Protein AF-A0A9D1M469-F1 (afdb_monomer_lite)

Foldseek 3Di:
DDDDAAEAEDEDEQVVVVCVVVVVDQKDKAAPDPVVVCDQVPDDGQKYKYFHDDDDDTDIWMFGFPDWDWDQDDDPVPDRIIIMTGTHDIDD

Secondary structure (DSSP, 8-state):
--PPPPEEEEEE-HHHHHHHHTTS--EEEEE--HHHHHHHHH---SEEEEEESSSSS--EEEEEEEEEEEE-S--TT--SSEEEEEEEEE--

Structure (mmCIF, N/CA/C/O backbone):
data_AF-A0A9D1M469-F1
#
_entry.id   AF-A0A9D1M469-F1
#
loop_
_atom_site.group_PDB
_atom_site.id
_atom_site.type_symbol
_atom_site.label_atom_id
_atom_site.label_alt_id
_atom_site.label_comp_id
_atom_site.label_asym_id
_atom_site.label_entity_id
_atom_site.label_seq_id
_atom_site.pdbx_PDB_ins_code
_atom_site.Cartn_x
_atom_site.Cartn_y
_atom_site.Cartn_z
_atom_site.occupancy
_atom_site.B_iso_or_equiv
_atom_site.auth_seq_id
_atom_site.auth_comp_id
_atom_site.auth_asym_id
_atom_site.auth_atom_id
_atom_site.pdbx_PDB_model_num
ATOM 1 N N . MET A 1 1 ? -23.051 4.175 17.206 1.00 50.22 1 MET A N 1
ATOM 2 C CA . MET A 1 1 ? -22.479 5.285 16.418 1.00 50.22 1 MET A CA 1
ATOM 3 C C . MET A 1 1 ? -21.704 4.630 15.300 1.00 50.22 1 MET A C 1
ATOM 5 O O . MET A 1 1 ? -20.893 3.765 15.599 1.00 50.22 1 MET A O 1
ATOM 9 N N . GLU A 1 2 ? -22.037 4.914 14.049 1.00 60.28 2 GLU A N 1
ATOM 10 C CA . GLU A 1 2 ? -21.354 4.302 12.909 1.00 60.28 2 GLU A CA 1
ATOM 11 C C . GLU A 1 2 ? -19.953 4.917 12.809 1.00 60.28 2 GLU A C 1
ATOM 13 O O . GLU A 1 2 ? -19.818 6.135 12.669 1.00 60.28 2 GLU A O 1
ATOM 18 N N . GLU A 1 3 ? -18.905 4.113 13.005 1.00 71.75 3 GLU A N 1
ATOM 19 C CA . GLU A 1 3 ? -17.540 4.618 12.886 1.00 71.75 3 GLU A CA 1
ATOM 20 C C . GLU A 1 3 ? -17.272 5.006 11.432 1.00 71.75 3 GLU A C 1
ATOM 22 O O . GLU A 1 3 ? -17.423 4.212 10.504 1.00 71.75 3 GLU A O 1
ATOM 27 N N . LYS A 1 4 ? -16.888 6.266 11.227 1.00 87.12 4 LYS A N 1
ATOM 28 C CA . LYS A 1 4 ? -16.576 6.787 9.900 1.00 87.12 4 LYS A CA 1
ATOM 29 C C . LYS A 1 4 ? -15.264 6.173 9.409 1.00 87.12 4 LYS A C 1
ATOM 31 O O . LYS A 1 4 ? -14.220 6.420 10.014 1.00 87.12 4 LYS A O 1
ATOM 36 N N . LEU A 1 5 ? -15.323 5.450 8.287 1.00 92.88 5 LEU A N 1
ATOM 37 C CA . LEU A 1 5 ? -14.152 4.846 7.642 1.00 92.88 5 LEU A CA 1
ATOM 38 C C . LEU A 1 5 ? -13.052 5.889 7.392 1.00 92.88 5 LEU A C 1
ATOM 40 O O . LEU A 1 5 ? -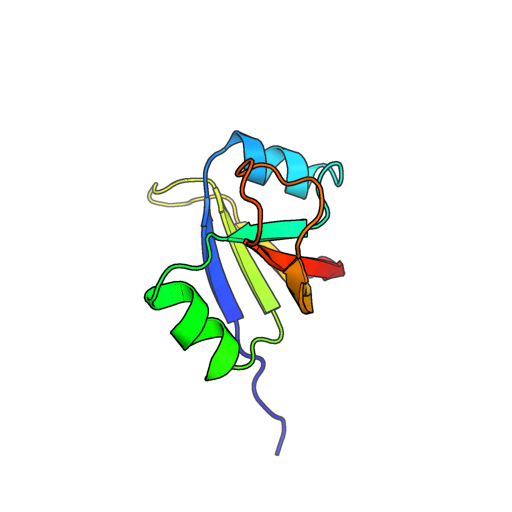13.304 6.967 6.838 1.00 92.88 5 LEU A O 1
ATOM 44 N N . LYS A 1 6 ? -11.818 5.560 7.779 1.00 96.06 6 LYS A N 1
ATOM 45 C CA . LYS A 1 6 ? -10.635 6.407 7.590 1.00 96.06 6 LYS A CA 1
ATOM 46 C C . LYS A 1 6 ? -9.910 6.033 6.305 1.00 96.06 6 LYS A C 1
ATOM 48 O O . LYS A 1 6 ? -9.493 4.891 6.120 1.00 96.06 6 LYS A O 1
ATOM 53 N N . ILE A 1 7 ? -9.716 7.032 5.443 1.00 97.31 7 ILE A N 1
ATOM 54 C CA . ILE A 1 7 ? -9.075 6.878 4.133 1.00 97.31 7 ILE A CA 1
ATOM 55 C C . ILE A 1 7 ? -7.630 7.378 4.194 1.00 97.31 7 ILE A C 1
ATOM 57 O O . ILE A 1 7 ? -7.376 8.529 4.552 1.00 97.31 7 ILE A O 1
ATOM 61 N N . LEU A 1 8 ? -6.688 6.525 3.801 1.00 97.69 8 LEU A N 1
ATOM 62 C CA . LEU A 1 8 ? -5.304 6.898 3.529 1.00 97.69 8 LEU A CA 1
ATOM 63 C C . LEU A 1 8 ? -5.174 7.348 2.070 1.00 97.69 8 LEU A C 1
ATOM 65 O O . LEU A 1 8 ? -5.495 6.591 1.160 1.00 97.69 8 LEU A O 1
ATOM 69 N N . HIS A 1 9 ? -4.685 8.563 1.829 1.00 96.69 9 HIS A N 1
ATOM 70 C CA . HIS A 1 9 ? -4.513 9.105 0.478 1.00 96.69 9 HIS A CA 1
ATOM 71 C C . HIS A 1 9 ? -3.055 9.001 0.032 1.00 96.69 9 HIS A C 1
ATOM 73 O O . HIS A 1 9 ? -2.185 9.615 0.647 1.00 96.69 9 HIS A O 1
ATOM 79 N N . LEU A 1 10 ? -2.796 8.256 -1.044 1.00 96.75 10 LEU A N 1
ATOM 80 C CA . LEU A 1 10 ? -1.451 7.984 -1.548 1.00 96.75 10 LEU A CA 1
ATOM 81 C C . LEU A 1 10 ? -1.320 8.364 -3.029 1.00 96.75 10 LEU A C 1
ATOM 83 O O . LEU A 1 10 ? -1.755 7.608 -3.902 1.00 96.75 10 LEU A O 1
ATOM 87 N N . PRO A 1 11 ? -0.691 9.507 -3.351 1.00 95.44 11 PRO A N 1
ATOM 88 C CA . PRO A 1 11 ? -0.194 9.727 -4.698 1.00 95.44 11 PRO A CA 1
ATOM 89 C C . PRO A 1 11 ? 0.984 8.788 -4.980 1.00 95.44 11 PRO A C 1
ATOM 91 O O . PRO A 1 11 ? 1.832 8.545 -4.113 1.00 95.44 11 PRO A O 1
ATOM 94 N N . MET A 1 12 ? 1.024 8.240 -6.192 1.00 94.19 12 MET A N 1
ATOM 95 C CA . MET A 1 12 ? 2.073 7.319 -6.627 1.00 94.19 12 MET A CA 1
ATOM 96 C C . MET A 1 12 ? 2.385 7.453 -8.117 1.00 94.19 12 MET A C 1
ATOM 98 O O . MET A 1 12 ? 1.638 8.067 -8.886 1.00 94.19 12 MET A O 1
ATOM 102 N N . MET A 1 13 ? 3.525 6.880 -8.503 1.00 93.19 13 MET A N 1
ATOM 103 C CA . MET A 1 13 ? 3.984 6.834 -9.887 1.00 93.19 13 MET A CA 1
ATOM 104 C C . MET A 1 13 ? 3.055 5.987 -10.759 1.00 93.19 13 MET A C 1
ATOM 106 O O . MET A 1 13 ? 2.409 5.050 -10.292 1.00 93.19 13 MET A O 1
ATOM 110 N N . TYR A 1 14 ? 3.033 6.330 -12.045 1.00 94.38 14 TYR A N 1
ATOM 111 C CA . TYR A 1 14 ? 2.150 5.756 -13.058 1.00 94.38 14 TYR A CA 1
ATOM 112 C C . TYR A 1 14 ? 2.304 4.238 -13.160 1.00 94.38 14 TYR A C 1
ATOM 114 O O . TYR A 1 14 ? 1.301 3.540 -13.155 1.00 94.38 14 TYR A O 1
ATOM 122 N N . GLU A 1 15 ? 3.538 3.727 -13.162 1.00 94.38 15 GLU A N 1
ATOM 123 C CA . GLU A 1 15 ? 3.805 2.288 -13.271 1.00 94.38 15 GLU A CA 1
ATOM 124 C C . GLU A 1 15 ? 3.145 1.479 -12.144 1.00 94.38 15 GLU A C 1
ATOM 126 O O . GLU A 1 15 ? 2.452 0.498 -12.403 1.00 94.38 15 GLU A O 1
ATOM 131 N N . TRP A 1 16 ? 3.316 1.905 -10.889 1.00 96.25 16 TRP A N 1
ATOM 132 C CA . TRP A 1 16 ? 2.734 1.212 -9.736 1.00 96.25 16 TRP A CA 1
ATOM 133 C C . TRP A 1 16 ? 1.218 1.321 -9.712 1.00 96.25 16 TRP A C 1
ATOM 135 O O . TRP A 1 16 ? 0.537 0.344 -9.406 1.00 96.25 16 TRP A O 1
ATOM 145 N N . PHE A 1 17 ? 0.694 2.491 -10.085 1.00 96.81 17 PHE A N 1
ATOM 146 C CA . PHE A 1 17 ? -0.739 2.685 -10.223 1.00 96.81 17 PHE A CA 1
ATOM 147 C C . PHE A 1 17 ? -1.313 1.716 -11.261 1.00 96.81 17 PHE A C 1
ATOM 149 O O . PHE A 1 17 ? -2.272 1.007 -10.980 1.00 96.81 17 PHE A O 1
ATOM 156 N N . ASP A 1 18 ? -0.708 1.649 -12.443 1.00 96.25 18 ASP A N 1
ATOM 157 C CA . ASP A 1 18 ? -1.217 0.846 -13.550 1.00 96.25 18 ASP A CA 1
ATOM 158 C C . ASP A 1 18 ? -1.114 -0.665 -13.229 1.00 96.25 18 ASP A C 1
ATOM 160 O O . ASP A 1 18 ? -2.052 -1.408 -13.517 1.00 96.25 18 ASP A O 1
ATOM 164 N N . LYS A 1 19 ? -0.064 -1.105 -12.514 1.00 97.56 19 LYS A N 1
ATOM 165 C CA . LYS A 1 19 ? 0.073 -2.484 -11.991 1.00 97.56 19 LYS A CA 1
ATOM 166 C C . LYS A 1 19 ? -0.960 -2.849 -10.920 1.00 97.56 19 LYS A C 1
ATOM 168 O O . LYS A 1 19 ? -1.426 -3.984 -10.872 1.00 97.56 19 LYS A O 1
ATOM 173 N N . ILE A 1 20 ? -1.323 -1.916 -10.037 1.00 97.38 20 ILE A N 1
ATOM 174 C CA . ILE A 1 20 ? -2.402 -2.146 -9.060 1.00 97.38 20 ILE A CA 1
ATOM 175 C C . ILE A 1 20 ? -3.756 -2.163 -9.773 1.00 97.38 20 ILE A C 1
ATOM 177 O O . ILE A 1 20 ? -4.603 -3.008 -9.490 1.00 97.38 20 ILE A O 1
ATOM 181 N N . ALA A 1 21 ? -3.957 -1.255 -10.728 1.00 96.19 21 ALA A N 1
ATOM 182 C CA . ALA A 1 21 ? -5.192 -1.156 -11.489 1.00 96.19 21 ALA A CA 1
ATOM 183 C C . ALA A 1 21 ? -5.464 -2.410 -12.335 1.00 96.19 21 ALA A C 1
ATOM 185 O O . ALA A 1 21 ? -6.628 -2.786 -12.468 1.00 96.19 21 ALA A O 1
ATOM 186 N N . SER A 1 22 ? -4.421 -3.057 -12.871 1.00 96.88 22 SER A N 1
ATOM 187 C CA . SER A 1 22 ? -4.520 -4.322 -13.615 1.00 96.88 22 SER A CA 1
ATOM 188 C C . SER 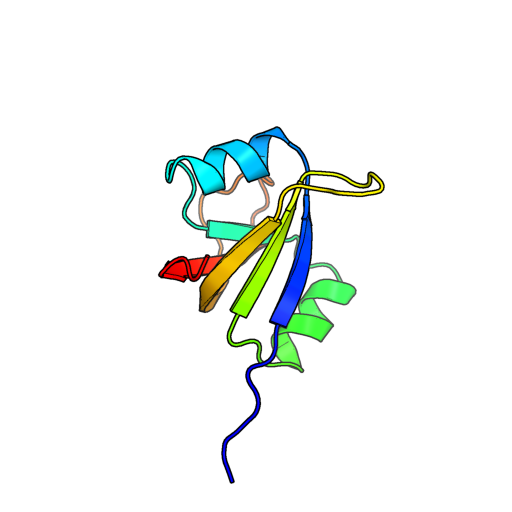A 1 22 ? -4.694 -5.557 -12.723 1.00 96.88 22 SER A C 1
ATOM 190 O O . SER A 1 22 ? -5.049 -6.621 -13.225 1.00 96.88 22 SER A O 1
ATOM 192 N N . GLY A 1 23 ? -4.440 -5.434 -11.417 1.00 96.56 23 GLY A N 1
ATOM 193 C CA . GLY A 1 23 ? -4.432 -6.552 -10.473 1.00 96.56 23 GLY A CA 1
ATOM 194 C C . GLY A 1 23 ? -3.119 -7.344 -10.432 1.00 96.56 23 GLY A C 1
ATOM 195 O O . GLY A 1 23 ? -3.016 -8.284 -9.650 1.00 96.56 23 GLY A O 1
ATOM 196 N N . GLU A 1 24 ? -2.102 -6.959 -11.211 1.00 97.44 24 GLU A N 1
ATOM 197 C CA . GLU A 1 24 ? -0.759 -7.562 -11.160 1.00 97.44 24 GLU A CA 1
ATOM 198 C C . GLU A 1 24 ? -0.088 -7.337 -9.795 1.00 97.44 24 GLU A C 1
ATOM 200 O O . GLU A 1 24 ? 0.652 -8.186 -9.299 1.00 97.44 24 GLU A O 1
ATOM 205 N N . LYS A 1 25 ? -0.371 -6.192 -9.160 1.00 97.25 25 LYS A N 1
ATOM 206 C CA . LYS A 1 25 ? 0.151 -5.821 -7.843 1.00 97.25 25 LYS A CA 1
ATOM 207 C C . LYS A 1 25 ? -0.980 -5.675 -6.832 1.00 97.25 25 LYS A C 1
ATOM 209 O O . LYS A 1 25 ? -1.823 -4.793 -6.945 1.00 97.25 25 LYS A O 1
ATOM 214 N N . THR A 1 26 ? -0.945 -6.493 -5.786 1.00 97.81 26 THR A N 1
ATOM 215 C CA . THR A 1 26 ? -1.970 -6.516 -4.725 1.00 97.81 26 THR A CA 1
ATOM 216 C C . THR A 1 26 ? -1.489 -5.956 -3.388 1.00 97.81 26 THR A C 1
ATOM 218 O O . THR A 1 26 ? -2.230 -6.009 -2.409 1.00 97.81 26 THR A O 1
ATOM 221 N N . THR A 1 27 ? -0.263 -5.434 -3.331 1.00 98.25 27 THR A N 1
ATOM 222 C CA . THR A 1 27 ? 0.354 -4.900 -2.109 1.00 98.25 27 THR A CA 1
ATOM 223 C C . THR A 1 27 ? 1.136 -3.639 -2.444 1.00 98.25 27 THR A C 1
ATOM 225 O O . THR A 1 27 ? 1.961 -3.655 -3.358 1.00 98.25 27 THR A O 1
ATOM 228 N N . GLU A 1 28 ? 0.911 -2.559 -1.700 1.00 98.06 28 GLU A N 1
ATOM 229 C CA . GLU A 1 28 ? 1.720 -1.335 -1.754 1.00 98.06 28 GLU A CA 1
ATOM 230 C C . GLU A 1 28 ? 2.784 -1.373 -0.655 1.00 98.06 28 GLU A C 1
ATOM 232 O O . GLU A 1 28 ? 2.457 -1.608 0.510 1.00 98.06 28 GLU A O 1
ATOM 237 N N . TYR A 1 29 ? 4.045 -1.104 -1.004 1.00 98.12 29 TYR A N 1
ATOM 238 C CA . TYR A 1 29 ? 5.138 -1.060 -0.035 1.00 98.12 29 TYR A CA 1
ATOM 239 C C . TYR A 1 29 ? 5.568 0.375 0.268 1.00 98.12 29 TYR A C 1
ATOM 241 O O . TYR A 1 29 ? 5.593 1.248 -0.599 1.00 98.12 29 TYR A O 1
ATOM 249 N N . ARG A 1 30 ? 5.935 0.633 1.524 1.00 98.00 30 ARG A N 1
ATOM 250 C CA . ARG A 1 30 ? 6.481 1.916 1.974 1.00 98.00 30 ARG A CA 1
ATOM 251 C C . ARG A 1 30 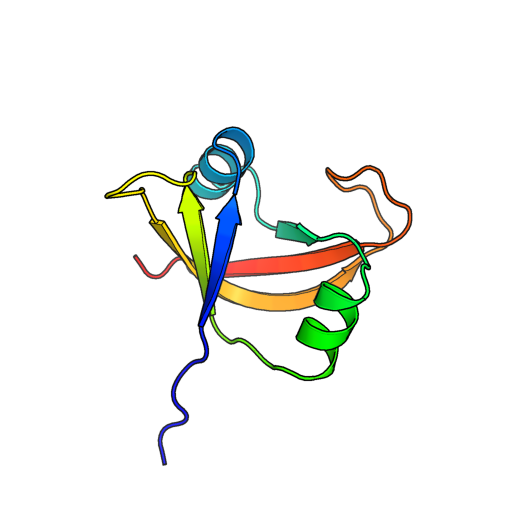? 7.716 1.698 2.827 1.00 98.00 30 ARG A C 1
ATOM 253 O O . ARG A 1 30 ? 7.755 0.810 3.675 1.00 98.00 30 ARG A O 1
ATOM 260 N N . GLN A 1 31 ? 8.717 2.548 2.626 1.00 97.81 31 GLN A N 1
ATOM 261 C CA . GLN A 1 31 ? 9.922 2.545 3.445 1.00 97.81 31 GLN A CA 1
ATOM 262 C C . GLN A 1 31 ? 9.567 2.710 4.927 1.00 97.81 31 GLN A C 1
ATOM 264 O O . GLN A 1 31 ? 8.662 3.463 5.288 1.00 97.81 31 GLN A O 1
ATOM 269 N N . CYS A 1 32 ? 10.348 2.077 5.797 1.00 98.06 32 CYS A N 1
ATOM 270 C CA . CYS A 1 32 ? 10.286 2.262 7.245 1.00 98.06 32 CYS A CA 1
ATOM 271 C C . CYS A 1 32 ? 10.890 3.606 7.700 1.00 98.06 32 CYS A C 1
ATOM 273 O O . CYS A 1 32 ? 11.755 3.627 8.572 1.00 98.06 32 CYS A O 1
ATOM 275 N N . SER A 1 33 ? 10.467 4.725 7.105 1.00 97.88 33 SER A N 1
ATOM 276 C CA . SER A 1 33 ? 10.874 6.069 7.534 1.00 97.88 33 SER A CA 1
ATOM 277 C C . SER A 1 33 ? 10.097 6.520 8.771 1.00 97.88 33 SER A C 1
ATOM 279 O O . SER A 1 33 ? 9.024 5.985 9.059 1.00 97.88 33 SER A O 1
ATOM 281 N N . ASP A 1 34 ? 10.596 7.541 9.474 1.00 98.19 34 ASP A N 1
ATOM 282 C CA . ASP A 1 34 ? 9.953 8.097 10.676 1.00 98.19 34 ASP A CA 1
ATOM 283 C C . ASP A 1 34 ? 8.479 8.443 10.446 1.00 98.19 34 ASP A C 1
ATOM 285 O O . ASP A 1 34 ? 7.620 8.113 11.263 1.00 98.19 34 ASP A O 1
ATOM 289 N N . HIS A 1 35 ? 8.170 9.028 9.285 1.0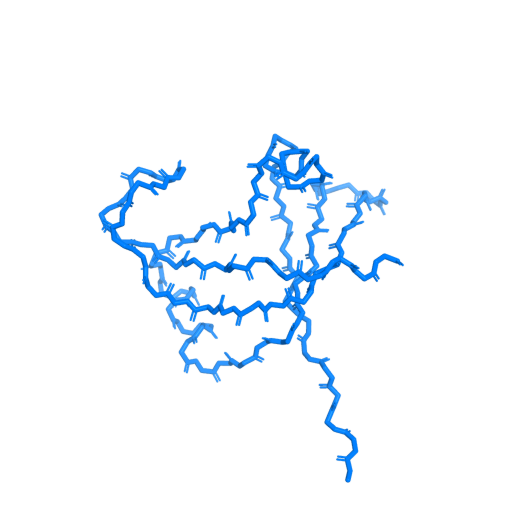0 97.25 35 HIS A N 1
ATOM 290 C CA . HIS A 1 35 ? 6.802 9.359 8.899 1.00 97.25 35 HIS A CA 1
ATOM 291 C C . HIS A 1 35 ? 5.898 8.121 8.830 1.00 97.25 35 HIS A C 1
ATOM 293 O O . HIS A 1 35 ? 4.838 8.106 9.452 1.00 97.25 35 HIS A O 1
ATOM 299 N N . TRP A 1 36 ? 6.303 7.079 8.095 1.00 98.06 36 TRP A N 1
ATOM 300 C CA . TRP A 1 36 ? 5.484 5.874 7.918 1.00 98.06 36 TRP A CA 1
ATOM 301 C C . TRP A 1 36 ? 5.403 5.043 9.192 1.00 98.06 36 TRP A C 1
ATOM 303 O O . TRP A 1 36 ? 4.333 4.540 9.527 1.00 98.06 36 TRP A O 1
ATOM 313 N N . ASN A 1 37 ? 6.507 4.953 9.939 1.00 98.12 37 ASN A N 1
ATOM 314 C CA . ASN A 1 37 ? 6.534 4.302 11.243 1.00 98.12 37 ASN A CA 1
ATOM 315 C C . ASN A 1 37 ? 5.540 4.969 12.194 1.00 98.12 37 ASN A C 1
ATOM 317 O O . ASN A 1 37 ? 4.695 4.279 12.756 1.00 98.12 37 ASN A O 1
ATOM 321 N N . TYR A 1 38 ? 5.573 6.298 12.324 1.00 97.94 38 TYR A N 1
ATOM 322 C CA . TYR A 1 38 ? 4.600 7.026 13.134 1.00 97.94 38 TYR A CA 1
ATOM 323 C C . TYR A 1 38 ? 3.170 6.816 12.622 1.00 97.94 38 TYR A C 1
ATOM 325 O O . TYR A 1 38 ? 2.273 6.481 13.396 1.00 97.94 38 TYR A O 1
ATOM 333 N N . LEU A 1 39 ? 2.940 6.968 11.316 1.00 97.56 39 LEU A N 1
ATOM 334 C CA . LEU A 1 39 ? 1.601 6.908 10.737 1.00 97.56 39 LEU A CA 1
ATOM 335 C C . LEU A 1 39 ? 0.925 5.550 10.965 1.00 97.56 39 LEU A C 1
ATOM 337 O O . LEU A 1 39 ? -0.229 5.515 11.384 1.00 97.56 39 LEU A O 1
ATOM 341 N N . PHE A 1 40 ? 1.639 4.452 10.712 1.00 97.62 40 PHE A N 1
ATOM 342 C CA . PHE A 1 40 ? 1.083 3.099 10.784 1.00 97.62 40 PHE A CA 1
ATOM 343 C C . PHE A 1 40 ? 1.073 2.500 12.192 1.00 97.62 40 PHE A C 1
ATOM 345 O O . PHE A 1 40 ? 0.335 1.550 12.436 1.00 97.62 40 PHE A O 1
ATOM 352 N N . THR A 1 41 ? 1.831 3.060 13.138 1.00 97.38 41 THR A N 1
ATOM 353 C CA . THR A 1 41 ? 1.759 2.645 14.551 1.00 97.38 41 THR A CA 1
ATOM 354 C C . THR A 1 41 ? 0.704 3.415 15.342 1.00 97.38 41 THR A C 1
ATOM 356 O O . THR A 1 41 ? 0.172 2.888 16.315 1.00 97.38 41 THR A O 1
ATOM 359 N N . THR A 1 42 ? 0.367 4.645 14.933 1.00 96.69 42 THR A N 1
ATOM 360 C CA . THR A 1 42 ? -0.548 5.520 15.693 1.00 96.69 42 THR A CA 1
ATOM 361 C C . THR A 1 42 ? -1.943 5.637 15.094 1.00 96.69 42 THR A C 1
ATOM 363 O O . THR A 1 42 ? -2.883 6.012 15.798 1.00 96.69 42 THR A O 1
ATOM 366 N N . LYS A 1 43 ? -2.114 5.329 13.803 1.00 95.25 43 LYS A N 1
ATOM 367 C CA . LYS A 1 43 ? -3.399 5.453 13.109 1.00 95.25 43 LYS A CA 1
ATOM 368 C C . LYS A 1 43 ? -3.825 4.128 12.500 1.00 95.25 43 LYS A C 1
ATOM 370 O O . LYS A 1 43 ? -3.015 3.370 11.981 1.00 95.25 43 LYS A O 1
ATOM 375 N N . LYS A 1 44 ? -5.137 3.904 12.513 1.00 95.44 44 LYS A N 1
ATOM 376 C CA . LYS A 1 44 ? -5.797 2.850 11.745 1.00 95.44 44 LYS A CA 1
ATOM 377 C C . LYS A 1 44 ? -6.484 3.467 10.533 1.00 95.44 44 LYS A C 1
ATOM 379 O O . LYS A 1 44 ? -7.081 4.541 10.649 1.00 95.44 44 LYS A O 1
ATOM 384 N N . TYR A 1 45 ? -6.372 2.783 9.404 1.00 97.44 45 TYR A N 1
ATOM 385 C CA . TYR A 1 45 ? -7.033 3.122 8.153 1.00 97.44 45 TYR A CA 1
ATOM 386 C C . TYR A 1 45 ? -7.791 1.904 7.661 1.00 97.44 45 TYR A C 1
ATOM 388 O O . TYR A 1 45 ? -7.261 0.795 7.692 1.00 97.44 45 TYR A O 1
ATOM 396 N N . ASP A 1 46 ? -9.004 2.140 7.185 1.00 97.56 46 ASP A N 1
ATOM 397 C CA . ASP A 1 46 ? -9.881 1.096 6.662 1.00 97.56 46 ASP A CA 1
ATOM 398 C C . ASP A 1 46 ? -9.768 1.015 5.141 1.00 97.56 46 ASP A C 1
ATOM 400 O O . ASP A 1 46 ? -9.907 -0.053 4.548 1.00 97.56 46 ASP A O 1
ATOM 404 N N . LEU A 1 47 ? -9.496 2.161 4.508 1.00 97.88 47 LEU A N 1
ATOM 405 C CA . LEU A 1 47 ? -9.438 2.317 3.063 1.00 97.88 47 LEU A CA 1
ATOM 406 C C . LEU A 1 47 ? -8.141 3.004 2.631 1.00 97.88 47 LEU A C 1
ATOM 408 O O . LEU A 1 47 ? -7.628 3.884 3.326 1.00 97.88 47 LEU A O 1
ATOM 412 N N . VAL A 1 48 ? -7.662 2.676 1.434 1.00 98.12 48 VAL A N 1
ATOM 413 C CA . VAL A 1 48 ? -6.572 3.391 0.761 1.00 98.12 48 VAL A CA 1
ATOM 414 C C . VAL A 1 48 ? -7.043 3.900 -0.594 1.00 98.12 48 VAL A C 1
ATOM 416 O O . VAL A 1 48 ? -7.594 3.153 -1.401 1.00 98.12 48 VAL A O 1
ATOM 419 N N . ARG A 1 49 ? -6.843 5.196 -0.837 1.00 97.75 49 ARG A N 1
ATOM 420 C CA . ARG A 1 49 ? -7.079 5.840 -2.125 1.00 97.75 49 ARG A CA 1
ATOM 421 C C . ARG A 1 49 ? -5.750 6.109 -2.802 1.00 97.75 49 ARG A C 1
ATOM 423 O O . ARG A 1 49 ? -4.986 6.962 -2.346 1.00 97.75 49 ARG A O 1
ATOM 430 N N . PHE A 1 50 ? -5.521 5.444 -3.922 1.00 97.50 50 PHE A N 1
ATOM 431 C CA . PHE A 1 50 ? -4.392 5.737 -4.786 1.00 97.50 50 PHE A CA 1
ATOM 432 C C . PHE A 1 50 ? -4.741 6.832 -5.777 1.00 97.50 50 PHE A C 1
ATOM 434 O O . PHE A 1 50 ? -5.857 6.883 -6.294 1.00 97.50 50 PHE A O 1
ATOM 441 N N . GLN A 1 51 ? -3.766 7.690 -6.047 1.00 96.31 51 GLN A N 1
ATOM 442 C CA . GLN A 1 51 ? -3.850 8.751 -7.036 1.00 96.31 51 GLN A CA 1
ATOM 443 C C . GLN A 1 51 ? -2.710 8.603 -8.045 1.00 96.31 51 GLN A C 1
ATOM 445 O O . GLN A 1 51 ? -1.540 8.541 -7.661 1.00 96.31 51 GLN A O 1
ATOM 450 N N . ARG A 1 52 ? -3.048 8.573 -9.337 1.00 95.69 52 ARG A N 1
ATOM 451 C CA . ARG A 1 52 ? -2.075 8.474 -10.430 1.00 95.69 52 ARG A CA 1
ATOM 452 C C . ARG A 1 52 ? -1.413 9.834 -10.655 1.00 95.69 52 ARG A C 1
ATOM 454 O O . ARG A 1 52 ? -2.008 10.701 -11.288 1.00 95.69 52 ARG A O 1
ATOM 461 N N . GLY A 1 53 ? -0.196 10.029 -10.152 1.00 91.31 53 GLY A N 1
ATOM 462 C CA . GLY A 1 53 ? 0.562 11.277 -10.310 1.00 91.31 53 GLY A CA 1
ATOM 463 C C . GLY A 1 53 ? -0.029 12.505 -9.591 1.00 91.31 53 GLY A C 1
ATOM 464 O O . GLY A 1 53 ? -0.889 12.396 -8.715 1.00 91.31 53 GLY A O 1
ATOM 465 N N . PHE A 1 54 ? 0.459 13.698 -9.959 1.00 84.88 54 PHE A N 1
ATOM 466 C CA . PHE A 1 54 ? 0.201 14.976 -9.268 1.00 84.88 54 PHE A CA 1
ATOM 467 C C . PHE A 1 54 ? -0.420 16.064 -10.175 1.00 84.88 54 PHE A C 1
ATOM 469 O O . PHE A 1 54 ? -0.015 17.222 -10.128 1.00 84.88 54 PHE A O 1
ATOM 476 N N . TYR A 1 55 ? -1.384 15.719 -11.034 1.00 86.50 55 TYR A N 1
ATOM 477 C CA . TYR A 1 55 ? -2.054 16.682 -11.931 1.00 86.50 55 TYR A CA 1
ATOM 478 C C . TYR A 1 55 ? -3.496 16.994 -11.497 1.00 86.50 55 TYR A C 1
ATOM 480 O O . TYR A 1 55 ? -4.049 16.335 -10.626 1.00 86.50 55 TYR A O 1
ATOM 488 N N . LYS A 1 56 ? -4.115 18.026 -12.096 1.00 78.81 56 LYS A N 1
ATOM 489 C CA . LYS A 1 56 ? -5.356 18.682 -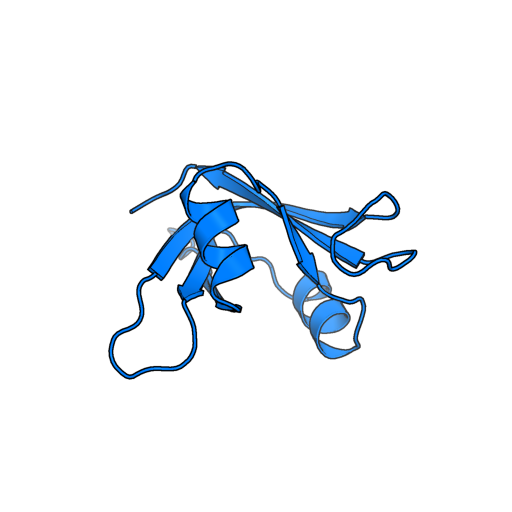11.620 1.00 78.81 56 LYS A CA 1
ATOM 490 C C . LYS A 1 56 ? -6.598 17.774 -11.517 1.00 78.81 56 LYS A C 1
ATOM 492 O O . LYS A 1 56 ? -7.521 18.112 -10.783 1.00 78.81 56 LYS A O 1
ATOM 497 N N . LYS A 1 57 ? -6.649 16.659 -12.255 1.00 87.56 57 LYS A N 1
ATOM 498 C CA . LYS A 1 57 ? -7.753 15.675 -12.238 1.00 87.56 57 LYS A CA 1
ATOM 499 C C . LYS A 1 57 ? -7.207 14.256 -12.430 1.00 87.56 57 LYS A C 1
ATOM 501 O O . LYS A 1 57 ? -7.332 13.702 -13.520 1.00 87.56 57 LYS A O 1
ATOM 506 N N . PRO A 1 58 ? -6.536 13.702 -11.415 1.00 91.56 58 PRO A N 1
ATOM 507 C CA . PRO A 1 58 ? -5.871 12.421 -11.533 1.00 91.56 58 PRO A CA 1
A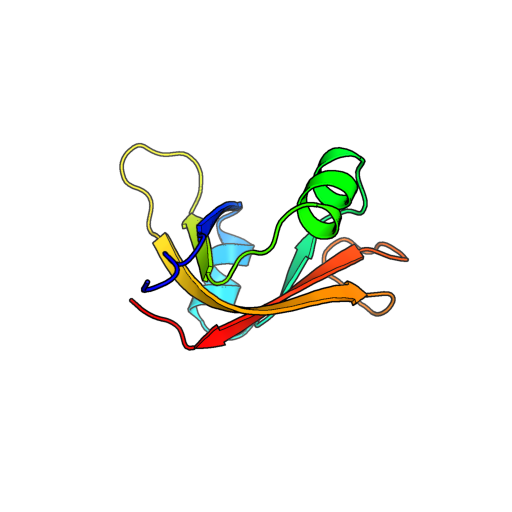TOM 508 C C . PRO A 1 58 ? -6.863 11.268 -11.452 1.00 91.56 58 PRO A C 1
ATOM 510 O O . PRO A 1 58 ? -7.854 11.339 -10.726 1.00 91.56 58 PRO A O 1
ATOM 513 N N . ALA A 1 59 ? -6.571 10.189 -12.177 1.00 94.12 59 ALA A N 1
ATOM 514 C CA . ALA A 1 59 ? -7.252 8.921 -11.954 1.00 94.12 59 ALA A CA 1
ATOM 515 C C . ALA A 1 59 ? -7.015 8.465 -10.507 1.00 94.12 59 ALA A C 1
ATOM 517 O O . ALA A 1 59 ? -5.903 8.589 -9.977 1.00 94.12 59 ALA A O 1
ATOM 518 N N . THR A 1 60 ? -8.058 7.931 -9.879 1.00 96.44 60 THR A N 1
ATOM 519 C CA . THR A 1 60 ? -7.979 7.386 -8.525 1.00 96.44 60 THR A CA 1
ATOM 520 C C . THR A 1 60 ? -8.623 6.019 -8.451 1.00 96.44 60 THR A C 1
ATOM 522 O O . THR A 1 60 ? -9.541 5.729 -9.209 1.00 96.44 60 THR A O 1
ATOM 525 N N . MET A 1 61 ? -8.175 5.217 -7.496 1.00 96.88 61 MET A N 1
ATOM 526 C CA . MET A 1 61 ? -8.780 3.932 -7.157 1.00 96.88 61 MET A CA 1
ATOM 527 C C . MET A 1 61 ? -8.815 3.786 -5.640 1.00 96.88 61 MET A C 1
ATOM 529 O O . MET A 1 61 ? -7.900 4.244 -4.950 1.00 96.88 61 MET A O 1
ATOM 533 N N . LEU A 1 62 ? -9.895 3.205 -5.128 1.00 98.00 62 LEU A N 1
ATOM 534 C CA . LEU A 1 62 ? -10.160 3.050 -3.703 1.00 98.00 62 LEU A CA 1
ATOM 535 C C . LEU A 1 62 ? -10.243 1.563 -3.371 1.00 98.00 62 LEU A C 1
ATOM 537 O O . LEU A 1 62 ? -10.974 0.828 -4.026 1.00 98.00 62 LEU A O 1
ATOM 541 N N . PHE A 1 63 ? -9.513 1.135 -2.347 1.00 98.31 63 PHE A N 1
ATOM 542 C CA . PHE A 1 63 ? -9.498 -0.252 -1.889 1.00 98.31 63 PHE A CA 1
ATOM 543 C C . PHE A 1 63 ? -9.769 -0.335 -0.393 1.00 98.31 63 PHE A C 1
ATOM 545 O O . PHE A 1 63 ? -9.330 0.536 0.365 1.00 98.31 63 PHE A O 1
ATOM 552 N N . LYS A 1 64 ? -10.415 -1.423 0.039 1.00 98.31 64 LYS A N 1
ATOM 553 C CA . LYS A 1 64 ? -10.344 -1.875 1.434 1.00 98.31 64 LYS A CA 1
ATOM 554 C C . LYS A 1 64 ? -8.906 -2.256 1.765 1.00 98.31 64 LYS A C 1
ATOM 556 O O . LYS A 1 64 ? -8.228 -2.883 0.955 1.00 98.31 64 LYS A O 1
ATOM 561 N N . ILE A 1 65 ? -8.450 -1.916 2.961 1.00 98.44 65 ILE A N 1
ATOM 562 C CA . ILE A 1 65 ? -7.169 -2.382 3.487 1.00 98.44 65 ILE A CA 1
ATOM 563 C C . ILE A 1 65 ? -7.415 -3.721 4.181 1.00 98.44 65 ILE A C 1
ATOM 565 O O . ILE A 1 65 ? -8.203 -3.794 5.120 1.00 98.44 65 ILE A O 1
ATOM 569 N N . LYS A 1 66 ? -6.744 -4.786 3.726 1.00 98.25 66 LYS A N 1
ATOM 570 C CA . LYS A 1 66 ? -6.761 -6.079 4.430 1.00 98.25 66 LYS A CA 1
ATOM 571 C C . LYS A 1 66 ? -5.919 -6.003 5.695 1.00 98.25 66 LYS A C 1
ATOM 573 O O . LYS A 1 66 ? -6.363 -6.405 6.764 1.00 98.25 66 LYS A O 1
ATOM 578 N N . GLN A 1 67 ? -4.697 -5.497 5.554 1.00 98.06 67 GLN A N 1
ATOM 579 C CA . GLN A 1 67 ? -3.752 -5.349 6.651 1.00 98.06 67 GLN A CA 1
ATOM 580 C C . GLN A 1 67 ? -2.660 -4.335 6.316 1.00 98.06 67 GLN A C 1
ATOM 582 O O . GLN A 1 67 ? -2.316 -4.134 5.150 1.00 98.06 67 GLN A O 1
ATOM 587 N N . ILE A 1 68 ? -2.106 -3.727 7.367 1.00 98.50 68 ILE A N 1
ATOM 588 C CA . ILE A 1 68 ? -0.862 -2.958 7.318 1.00 98.50 68 ILE A CA 1
ATOM 589 C C . ILE A 1 68 ? 0.115 -3.612 8.291 1.00 98.50 68 ILE A C 1
ATOM 591 O O . ILE A 1 68 ? -0.183 -3.711 9.481 1.00 98.50 68 ILE A O 1
ATOM 595 N N . HIS A 1 69 ? 1.269 -4.065 7.807 1.00 98.44 69 HIS A N 1
ATOM 596 C CA . HIS A 1 69 ? 2.252 -4.762 8.641 1.00 98.44 69 HIS A CA 1
ATOM 597 C C . HIS A 1 69 ? 3.684 -4.587 8.135 1.00 98.44 69 HIS A C 1
ATOM 599 O O . HIS A 1 69 ? 3.925 -4.090 7.036 1.00 98.44 69 HIS A O 1
ATOM 605 N N . LYS A 1 70 ? 4.656 -5.012 8.949 1.00 98.44 70 LYS A N 1
ATOM 606 C CA . LYS A 1 70 ? 6.054 -5.121 8.523 1.00 98.44 70 LYS A CA 1
ATOM 607 C C . LYS A 1 70 ? 6.239 -6.345 7.630 1.00 98.44 70 LYS A C 1
ATOM 609 O O . LYS A 1 70 ? 5.759 -7.430 7.957 1.00 98.44 70 LYS A O 1
ATOM 614 N N . TRP A 1 71 ? 6.962 -6.177 6.532 1.00 98.56 71 TRP A N 1
ATOM 615 C CA . TRP A 1 71 ? 7.317 -7.227 5.583 1.00 98.56 71 TRP A CA 1
ATOM 616 C C . TRP A 1 71 ? 8.832 -7.272 5.396 1.00 98.56 71 TRP A C 1
ATOM 618 O O . TRP A 1 71 ? 9.466 -6.227 5.271 1.00 98.56 71 TRP A O 1
ATOM 628 N N . ARG A 1 72 ? 9.401 -8.483 5.388 1.00 98.31 72 ARG A N 1
ATOM 629 C CA . ARG A 1 72 ? 10.853 -8.733 5.267 1.00 98.31 72 ARG A CA 1
ATOM 630 C C . ARG A 1 72 ? 11.228 -9.608 4.065 1.00 98.31 72 ARG A C 1
ATOM 632 O O . ARG A 1 72 ? 12.351 -10.088 3.976 1.00 98.31 72 ARG A O 1
ATOM 639 N N . GLY A 1 73 ? 10.272 -9.866 3.173 1.00 97.69 73 GLY A N 1
ATOM 640 C CA . GLY A 1 73 ? 10.500 -10.605 1.931 1.00 97.69 73 GLY A CA 1
ATOM 641 C C . GLY A 1 73 ? 10.802 -9.681 0.751 1.00 97.69 73 GLY A C 1
ATOM 642 O O . GLY A 1 73 ? 10.944 -8.466 0.911 1.00 97.69 73 GLY A O 1
ATOM 643 N N . ALA A 1 74 ? 10.838 -10.256 -0.454 1.00 97.56 74 ALA A N 1
ATOM 644 C CA . ALA A 1 74 ? 11.004 -9.501 -1.695 1.00 97.56 74 ALA A CA 1
ATOM 645 C C . ALA A 1 74 ? 9.947 -8.387 -1.817 1.00 97.56 74 ALA A C 1
ATOM 647 O O . ALA A 1 74 ? 8.768 -8.595 -1.520 1.00 97.56 74 ALA A O 1
ATOM 648 N N . ASN A 1 75 ? 10.388 -7.198 -2.217 1.00 97.25 75 ASN A N 1
ATOM 649 C CA . ASN A 1 75 ? 9.567 -6.000 -2.368 1.00 97.25 75 ASN A CA 1
ATOM 650 C C . ASN A 1 75 ? 10.166 -5.092 -3.448 1.00 97.25 75 ASN A C 1
ATOM 652 O O . ASN A 1 75 ? 11.343 -5.206 -3.781 1.00 97.25 75 ASN A O 1
ATOM 656 N N . ASP A 1 76 ? 9.355 -4.183 -3.982 1.00 95.31 76 ASP A N 1
ATOM 657 C CA . ASP A 1 76 ? 9.751 -3.256 -5.053 1.00 95.31 76 ASP A CA 1
ATOM 658 C C . ASP A 1 76 ? 10.761 -2.182 -4.619 1.00 95.31 76 ASP A C 1
ATOM 660 O O . ASP A 1 76 ? 11.436 -1.599 -5.466 1.00 95.31 76 ASP A O 1
ATOM 664 N N . LEU A 1 77 ? 10.907 -1.943 -3.313 1.00 96.12 77 LEU A N 1
ATOM 665 C CA . LEU A 1 77 ? 11.904 -1.030 -2.755 1.00 96.12 77 LEU A CA 1
ATOM 666 C C . LEU A 1 77 ? 13.281 -1.689 -2.576 1.00 96.12 77 LEU A C 1
ATOM 668 O O . LEU A 1 77 ? 14.239 -0.983 -2.264 1.00 96.12 77 LEU A O 1
ATOM 672 N N . ASN A 1 78 ? 13.399 -3.012 -2.758 1.00 97.38 78 ASN A N 1
ATOM 673 C CA . ASN A 1 78 ? 14.614 -3.792 -2.492 1.00 97.38 78 ASN A CA 1
ATOM 674 C C . ASN A 1 78 ? 15.206 -3.538 -1.089 1.00 97.38 78 ASN A C 1
ATOM 676 O O . ASN A 1 78 ? 16.423 -3.498 -0.907 1.00 97.38 78 ASN A O 1
ATOM 680 N N . GLN A 1 79 ? 14.346 -3.351 -0.083 1.00 98.00 79 GLN A N 1
ATOM 681 C CA . GLN A 1 79 ? 14.753 -3.119 1.307 1.00 98.00 79 GLN A CA 1
ATOM 682 C C . GLN A 1 79 ? 14.537 -4.366 2.168 1.00 98.00 79 GLN A C 1
ATOM 684 O O . GLN A 1 79 ? 13.605 -5.131 1.941 1.00 98.00 79 GLN A O 1
ATOM 689 N N . ALA A 1 80 ? 15.374 -4.559 3.191 1.00 97.81 80 ALA A N 1
ATOM 690 C CA . ALA A 1 80 ? 15.271 -5.708 4.097 1.00 97.81 80 ALA A CA 1
ATOM 691 C C . ALA A 1 80 ? 13.995 -5.696 4.962 1.00 97.81 80 ALA A C 1
ATOM 693 O O . ALA A 1 80 ? 13.528 -6.747 5.393 1.00 97.81 80 ALA A O 1
ATOM 694 N N . GLU A 1 81 ? 13.430 -4.515 5.225 1.00 98.38 81 GLU A N 1
ATOM 695 C CA . GLU A 1 81 ? 12.155 -4.360 5.921 1.00 98.38 81 GLU A CA 1
ATOM 696 C C . GLU A 1 81 ? 11.386 -3.153 5.374 1.00 98.38 81 GLU A C 1
ATOM 698 O O . GLU A 1 81 ? 11.918 -2.044 5.287 1.00 98.38 81 GLU A O 1
ATOM 703 N N . VAL A 1 82 ? 10.110 -3.362 5.061 1.00 98.69 82 VAL A N 1
ATOM 704 C CA . VAL A 1 82 ? 9.174 -2.336 4.585 1.00 98.69 82 VAL A CA 1
ATOM 705 C C . VAL A 1 82 ? 7.848 -2.441 5.333 1.00 98.69 82 VAL A C 1
ATOM 707 O O . VAL A 1 82 ? 7.541 -3.458 5.957 1.00 98.69 82 VAL A O 1
ATOM 710 N N . TRP A 1 83 ? 7.035 -1.397 5.257 1.00 98.69 83 TRP A N 1
ATOM 711 C CA . TRP A 1 83 ? 5.604 -1.502 5.511 1.00 98.69 83 TRP A CA 1
ATOM 712 C C . TRP A 1 83 ? 4.904 -2.032 4.264 1.00 98.69 83 TRP A C 1
ATOM 714 O O . TRP A 1 83 ? 5.151 -1.529 3.173 1.00 98.69 83 TRP A O 1
ATOM 724 N N . ALA A 1 84 ? 4.030 -3.015 4.432 1.00 98.62 84 ALA A N 1
ATOM 725 C CA . ALA A 1 84 ? 3.158 -3.556 3.400 1.00 98.62 84 ALA A CA 1
ATOM 726 C C . ALA A 1 84 ? 1.711 -3.155 3.695 1.00 98.62 84 ALA A C 1
ATOM 728 O O . ALA A 1 84 ? 1.256 -3.287 4.832 1.00 98.62 84 ALA A O 1
ATOM 729 N N . ILE A 1 85 ? 1.009 -2.661 2.677 1.00 98.62 85 ILE A N 1
ATOM 730 C CA . ILE A 1 85 ? -0.435 -2.422 2.681 1.00 98.62 85 ILE A CA 1
ATOM 731 C C . ILE A 1 85 ? -1.050 -3.435 1.721 1.00 98.62 85 ILE A C 1
ATOM 733 O O . ILE A 1 85 ? -0.973 -3.261 0.502 1.00 98.62 85 ILE A O 1
ATOM 737 N N . ASP A 1 86 ? -1.662 -4.482 2.264 1.00 98.56 86 ASP A N 1
ATOM 738 C CA . ASP A 1 86 ? -2.313 -5.504 1.450 1.00 98.56 86 ASP A CA 1
ATOM 739 C C . ASP A 1 86 ? -3.701 -5.048 1.019 1.00 98.56 86 ASP A C 1
ATOM 741 O O . ASP A 1 86 ? -4.551 -4.670 1.836 1.00 98.56 86 ASP A O 1
ATOM 745 N N . LEU A 1 87 ? -3.935 -5.102 -0.289 1.00 98.38 87 LEU A N 1
ATOM 746 C CA . LEU A 1 87 ? -5.137 -4.574 -0.911 1.00 98.38 87 LEU A CA 1
ATOM 747 C C . LEU A 1 87 ? -6.267 -5.602 -0.876 1.00 98.38 87 LEU A C 1
ATOM 749 O O . LEU A 1 87 ? -6.112 -6.782 -1.215 1.00 98.38 87 LEU A O 1
ATOM 753 N N . GLY A 1 88 ? -7.423 -5.137 -0.420 1.00 97.69 88 GLY A N 1
ATOM 754 C CA . GLY A 1 88 ? -8.678 -5.864 -0.388 1.00 97.69 88 GLY A CA 1
ATOM 755 C C . GLY A 1 88 ? -9.522 -5.644 -1.631 1.00 97.69 88 GLY A C 1
ATOM 756 O O . GLY A 1 88 ? -9.015 -5.495 -2.738 1.00 97.69 88 GLY A O 1
ATOM 757 N N . GLU A 1 89 ? -10.833 -5.659 -1.424 1.00 97.06 89 GLU A N 1
ATOM 758 C CA . GLU A 1 89 ? -11.820 -5.344 -2.452 1.00 97.06 89 GLU A CA 1
ATOM 759 C C . GLU A 1 89 ? -11.658 -3.897 -2.937 1.00 97.06 89 GLU A C 1
ATOM 761 O O . GLU A 1 89 ? -11.452 -2.980 -2.132 1.00 97.06 89 GLU A O 1
ATOM 766 N N . ARG A 1 90 ? -11.766 -3.706 -4.251 1.00 96.94 90 ARG A N 1
ATOM 767 C CA . ARG A 1 90 ? -11.839 -2.394 -4.892 1.00 96.94 90 ARG A CA 1
ATOM 768 C C . ARG A 1 90 ? -13.275 -1.861 -4.792 1.00 96.94 90 ARG A C 1
ATOM 770 O O . ARG A 1 90 ? -14.207 -2.623 -5.014 1.00 96.94 90 ARG A O 1
ATOM 777 N N . ILE A 1 91 ? -13.440 -0.597 -4.402 1.00 92.06 91 ILE A N 1
ATOM 778 C CA . ILE A 1 91 ? -14.739 0.028 -4.066 1.00 92.06 91 ILE A CA 1
ATOM 779 C C . ILE A 1 91 ? -15.047 1.216 -4.996 1.00 92.06 91 ILE A C 1
ATOM 781 O O . ILE A 1 91 ? -15.495 2.264 -4.537 1.00 92.06 91 ILE A O 1
ATOM 785 N N . ASP A 1 92 ? -14.672 1.127 -6.267 1.00 66.81 92 ASP A N 1
ATOM 786 C CA . ASP A 1 92 ? -14.912 2.192 -7.246 1.00 66.81 92 ASP A CA 1
ATOM 787 C C . ASP A 1 92 ? -16.391 2.567 -7.430 1.00 66.81 92 ASP A C 1
ATOM 789 O O . ASP A 1 92 ? -17.268 1.679 -7.347 1.00 66.81 92 ASP A O 1
#

pLDDT: mean 94.85, std 7.84, range [50.22, 98.69]

Sequence (92 aa):
MEEKLKILHLPMMYEWFDKIASGEKTTEYRQCSDHWNYLFTTKKYDLVRFQRGFYKKPATMLFKIKQIHKWRGANDLNQAEVWAIDLGERID

InterPro domains:
  IPR015947 PUA-like superfamily [SSF88697] (10-81)

Radius of gyration: 13.24 Å; chains: 1; bounding box: 38×29×30 Å

Organism: NCBI:txid2840917